Protein AF-A0A2V9ZZ74-F1 (afdb_monomer)

Foldseek 3Di:
DVPVLVVLCVVVVVVVWPWDWDDDQLEIEIAGEAQDVVVLVVVQVVQVVDPSRPYYHRHYHHPNPPPPPDPPD

Mean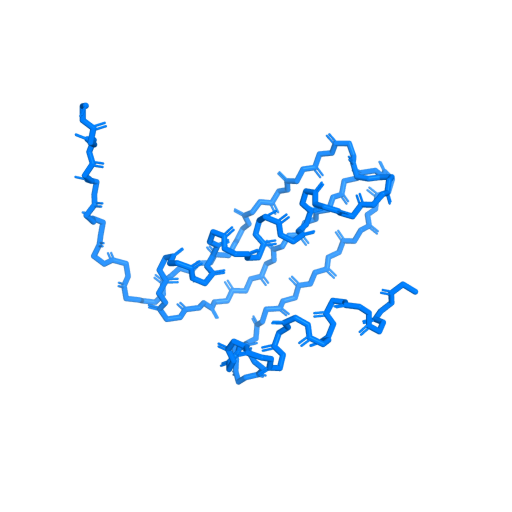 predicted aligned error: 10.26 Å

Secondary structure (DSSP, 8-state):
-HHHHHHHHHTTT-TTS-EEEEEETTEEEEEEEESSHHHHHHHHHHHHTSTT-SEEEEEEEETT---------

pLDDT: mean 71.49, std 14.45, range [40.94, 89.0]

Sequence (73 aa):
MEHNFKAALIGNKLEDQKIDYKAKNGVLTLSGTVDTPQQRAQAEKIATSVPNVEQVVNEVKVKHGKATATPGK

Solvent-accessible surface area (backbone atoms only — not comparable to full-atom values): 4429 Å² total; per-residue (Å²): 121,70,69,64,58,52,54,60,32,60,79,66,69,43,69,84,35,64,65,48,76,46,79,55,96,36,33,36,37,34,34,39,49,36,64,41,66,66,59,48,52,48,54,48,53,53,52,69,67,38,88,75,53,79,41,77,44,80,59,53,39,46,76,58,63,75,80,73,82,70,85,79,126

Nearest PDB structures (foldseek):
  8rjx-assembly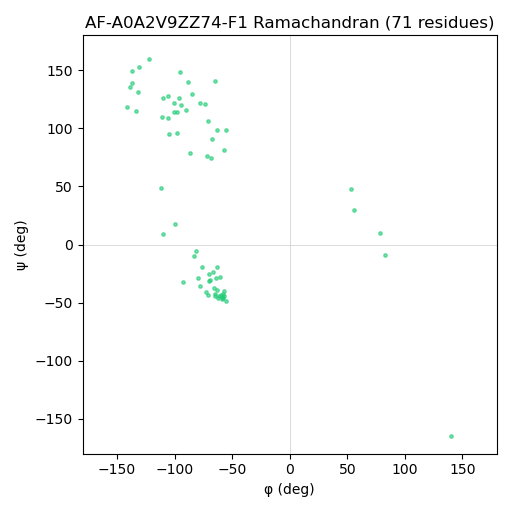1_A  TM=7.629E-01  e=5.237E-04  Escherichia coli
  6xmv-assembly1_A  TM=8.680E-01  e=2.156E-03  Neisseria gonorrhoeae FA 1090
  6v4v-assembly1_A-2  TM=8.592E-01  e=1.162E-02  Acinetobacter baumannii
  7a2d-assembly1_A  TM=7.715E-01  e=1.521E-02  Escherichia coli K-12
  4qo6-assembly1_A  TM=7.147E-01  e=7.663E-02  Chlamydia trachomatis D/UW-3/CX

Radius of gyration: 12.58 Å; Cα contacts (8 Å, |Δi|>4): 98; chains: 1; bounding box: 25×23×37 Å

Structure (mmCIF, N/CA/C/O backbone):
data_AF-A0A2V9ZZ74-F1
#
_entry.id   AF-A0A2V9ZZ74-F1
#
loop_
_atom_site.group_PDB
_atom_site.id
_atom_site.type_symbol
_atom_site.label_atom_id
_atom_site.label_alt_id
_atom_site.label_comp_id
_atom_site.label_asym_id
_atom_site.label_entity_id
_atom_site.label_seq_id
_atom_site.pdbx_PDB_ins_code
_atom_site.Cartn_x
_atom_site.Cartn_y
_atom_site.Cartn_z
_atom_site.occupancy
_atom_site.B_iso_or_equiv
_atom_site.auth_seq_id
_atom_site.auth_comp_id
_atom_site.auth_asym_id
_atom_site.auth_atom_id
_atom_site.pdbx_PDB_model_num
ATOM 1 N N . MET A 1 1 ? -5.679 -7.025 10.323 1.00 49.66 1 MET A N 1
ATOM 2 C CA . MET A 1 1 ? -5.609 -6.333 9.013 1.00 49.66 1 MET A CA 1
ATOM 3 C C . MET A 1 1 ? -4.344 -6.697 8.242 1.00 49.66 1 MET A C 1
ATOM 5 O O . MET A 1 1 ? -4.460 -7.065 7.083 1.00 49.66 1 MET A O 1
ATOM 9 N N . GLU A 1 2 ? -3.165 -6.693 8.869 1.00 53.69 2 GLU A N 1
ATOM 10 C CA . GLU A 1 2 ? -1.866 -6.941 8.203 1.00 53.69 2 GLU A CA 1
ATOM 11 C C . GLU A 1 2 ? -1.705 -8.311 7.520 1.00 53.69 2 GLU A C 1
ATOM 13 O O . GLU A 1 2 ? -0.987 -8.436 6.528 1.00 53.69 2 GLU A O 1
ATOM 18 N N . HIS A 1 3 ? -2.393 -9.346 8.005 1.00 49.38 3 HIS A N 1
ATOM 19 C CA . HIS A 1 3 ? -2.173 -10.717 7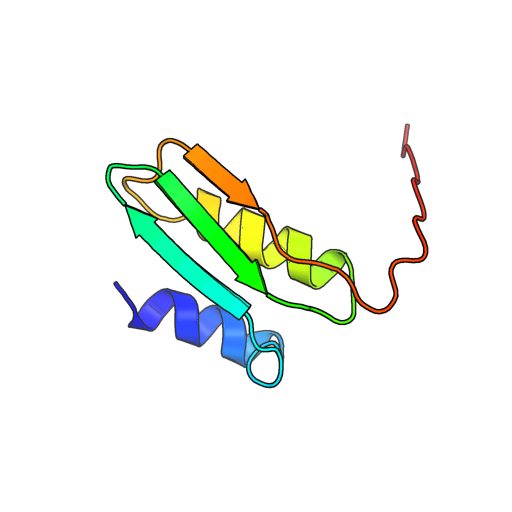.533 1.00 49.38 3 HIS A CA 1
ATOM 20 C C . HIS A 1 3 ? -2.669 -10.981 6.099 1.00 49.38 3 HIS A C 1
ATOM 22 O O . HIS A 1 3 ? -2.040 -11.754 5.380 1.00 49.38 3 HIS A O 1
ATOM 28 N N . ASN A 1 4 ? -3.735 -10.309 5.646 1.00 61.88 4 ASN A N 1
ATOM 29 C CA . ASN A 1 4 ? -4.287 -10.528 4.299 1.00 61.88 4 ASN A CA 1
ATOM 30 C C . ASN A 1 4 ? -3.461 -9.840 3.204 1.00 61.88 4 ASN A C 1
ATOM 32 O O . ASN A 1 4 ? -3.294 -10.395 2.120 1.00 61.88 4 ASN A O 1
ATOM 36 N N . PHE A 1 5 ? -2.904 -8.660 3.491 1.00 61.62 5 PHE A N 1
ATOM 37 C CA . PHE A 1 5 ? -2.073 -7.938 2.525 1.00 61.62 5 PHE A CA 1
ATOM 38 C C . PHE A 1 5 ? -0.733 -8.647 2.320 1.00 61.62 5 PHE A C 1
ATOM 40 O O . PHE A 1 5 ? -0.321 -8.865 1.183 1.00 61.62 5 PHE A O 1
ATOM 47 N N . LYS A 1 6 ? -0.101 -9.105 3.414 1.00 59.31 6 LYS A N 1
ATOM 48 C CA . LYS A 1 6 ? 1.131 -9.900 3.333 1.00 59.31 6 LYS A CA 1
ATOM 49 C C . LYS A 1 6 ? 0.946 -11.135 2.460 1.00 59.31 6 LYS A C 1
ATOM 51 O O . LYS A 1 6 ? 1.740 -11.321 1.551 1.00 59.31 6 LYS A O 1
ATOM 56 N N . ALA A 1 7 ? -0.118 -11.917 2.661 1.00 61.53 7 ALA A N 1
ATOM 57 C CA . ALA A 1 7 ? -0.373 -13.129 1.877 1.00 61.53 7 ALA A CA 1
ATOM 58 C C . ALA A 1 7 ? -0.459 -12.868 0.359 1.00 61.53 7 ALA A C 1
ATOM 60 O O . ALA A 1 7 ? 0.095 -13.630 -0.434 1.00 61.53 7 ALA A O 1
ATOM 61 N N . ALA A 1 8 ? -1.092 -11.763 -0.049 1.00 60.22 8 ALA A N 1
ATOM 62 C CA . ALA A 1 8 ? -1.187 -11.378 -1.457 1.00 60.22 8 ALA A CA 1
ATOM 63 C C . ALA A 1 8 ? 0.168 -10.948 -2.056 1.00 60.22 8 ALA A C 1
ATOM 65 O O . ALA A 1 8 ? 0.412 -11.169 -3.245 1.00 60.22 8 ALA A O 1
ATOM 66 N N . LEU A 1 9 ? 1.061 -10.375 -1.242 1.00 62.09 9 LEU A N 1
ATOM 67 C CA . LEU A 1 9 ? 2.416 -9.995 -1.654 1.00 62.09 9 LEU A CA 1
ATOM 68 C C . LEU A 1 9 ? 3.328 -11.218 -1.836 1.00 62.09 9 LEU A C 1
ATOM 70 O O . LEU A 1 9 ? 4.060 -11.275 -2.828 1.00 62.09 9 LEU A O 1
ATOM 74 N N . ILE A 1 10 ? 3.229 -12.207 -0.934 1.00 60.97 10 ILE A N 1
ATOM 75 C CA . ILE A 1 10 ? 4.005 -13.462 -0.999 1.00 60.97 10 ILE A CA 1
ATOM 76 C C . ILE A 1 10 ? 3.719 -14.200 -2.306 1.00 60.97 10 ILE A C 1
ATOM 78 O O . ILE A 1 10 ? 4.634 -14.566 -3.042 1.00 60.97 10 ILE A O 1
ATOM 82 N N . GLY A 1 11 ? 2.438 -14.332 -2.664 1.00 56.19 11 GLY A N 1
ATOM 83 C CA . GLY A 1 11 ? 2.028 -15.028 -3.886 1.00 56.19 11 GLY A CA 1
ATOM 84 C C . GLY A 1 11 ? 2.509 -14.376 -5.188 1.00 56.19 11 GLY A C 1
ATOM 85 O O . GLY A 1 11 ? 2.550 -15.041 -6.218 1.00 56.19 11 GLY A O 1
ATOM 86 N N . ASN A 1 12 ? 2.894 -13.096 -5.155 1.00 55.31 12 ASN A N 1
ATOM 87 C CA . ASN A 1 12 ? 3.309 -12.336 -6.338 1.00 55.31 12 ASN A CA 1
ATOM 88 C C . ASN A 1 12 ? 4.806 -12.008 -6.362 1.00 55.31 12 ASN A C 1
ATOM 90 O O . ASN A 1 12 ? 5.245 -11.242 -7.220 1.00 55.31 12 ASN A O 1
ATOM 94 N N . LYS A 1 13 ? 5.595 -12.578 -5.436 1.00 59.44 13 LYS A N 1
ATOM 95 C CA . LYS A 1 13 ? 7.041 -12.324 -5.329 1.00 59.44 13 LYS A CA 1
ATOM 96 C C . LYS A 1 13 ? 7.369 -10.829 -5.172 1.00 59.44 13 LYS A C 1
ATOM 98 O O . LYS A 1 13 ? 8.418 -10.355 -5.599 1.00 59.44 13 LYS A O 1
ATOM 103 N N . LEU A 1 14 ? 6.439 -10.088 -4.567 1.00 56.06 14 LEU A N 1
ATOM 104 C CA . LEU A 1 14 ? 6.541 -8.655 -4.279 1.00 56.06 14 LEU A CA 1
ATOM 105 C C . LEU A 1 14 ? 7.305 -8.381 -2.981 1.00 56.06 14 LEU A C 1
ATOM 107 O O . LEU A 1 14 ? 7.622 -7.239 -2.688 1.00 56.06 14 LEU A O 1
ATOM 111 N N . GLU A 1 15 ? 7.590 -9.422 -2.205 1.00 53.06 15 GLU A N 1
ATOM 112 C CA . GLU A 1 15 ? 8.239 -9.360 -0.890 1.00 53.06 15 GLU A CA 1
ATOM 113 C C . GLU A 1 15 ? 9.671 -8.820 -0.947 1.00 53.06 15 GLU A C 1
ATOM 115 O O . GLU A 1 15 ? 10.144 -8.208 0.006 1.00 53.06 15 GLU A O 1
ATOM 120 N N . ASP A 1 16 ? 10.348 -9.034 -2.076 1.00 54.56 16 ASP A N 1
ATOM 121 C CA . ASP A 1 16 ? 11.689 -8.508 -2.339 1.00 54.56 16 ASP A CA 1
ATOM 122 C C . ASP A 1 16 ? 11.654 -7.003 -2.677 1.00 54.56 16 ASP A C 1
ATOM 124 O O . ASP A 1 16 ? 12.642 -6.280 -2.534 1.00 54.56 16 ASP A O 1
ATOM 128 N N . GLN A 1 17 ? 10.484 -6.491 -3.075 1.00 60.25 17 GLN A N 1
ATOM 129 C CA . GLN A 1 17 ? 10.283 -5.077 -3.357 1.00 60.25 17 GLN A CA 1
ATOM 130 C C . GLN A 1 17 ? 9.963 -4.330 -2.068 1.00 60.25 17 GLN A C 1
ATOM 132 O O . GLN A 1 17 ? 9.035 -4.667 -1.334 1.00 60.25 17 GLN A O 1
ATOM 137 N N . LYS A 1 18 ? 10.686 -3.236 -1.820 1.00 67.94 18 LYS A N 1
ATOM 138 C CA . LYS A 1 18 ? 10.354 -2.289 -0.749 1.00 67.94 18 LYS A CA 1
ATOM 139 C C . LYS A 1 18 ? 9.100 -1.492 -1.121 1.00 67.94 18 LYS A C 1
ATOM 141 O O . LYS A 1 18 ? 9.204 -0.339 -1.545 1.00 67.94 18 LYS A O 1
ATOM 146 N N . ILE A 1 19 ? 7.936 -2.127 -1.002 1.00 73.94 19 ILE A N 1
ATOM 147 C CA . ILE A 1 19 ? 6.618 -1.495 -1.078 1.00 73.94 19 ILE A CA 1
ATOM 148 C C . ILE A 1 19 ? 6.141 -1.253 0.354 1.00 73.94 19 ILE A C 1
ATOM 150 O O . ILE A 1 19 ? 5.905 -2.189 1.114 1.00 73.94 19 ILE A O 1
ATOM 154 N N . ASP A 1 20 ? 6.021 0.017 0.709 1.00 81.31 20 ASP A N 1
ATOM 155 C CA . ASP A 1 20 ? 5.450 0.518 1.952 1.00 81.31 20 ASP A CA 1
ATOM 156 C C . ASP A 1 20 ? 3.973 0.879 1.735 1.00 81.31 20 ASP A C 1
ATOM 158 O O . ASP A 1 20 ? 3.564 1.287 0.643 1.00 81.31 20 ASP A O 1
ATOM 162 N N . TYR A 1 21 ? 3.157 0.727 2.773 1.00 82.88 21 TYR A N 1
ATOM 163 C CA . TYR A 1 21 ? 1.742 1.077 2.733 1.00 82.88 21 TYR A CA 1
ATOM 164 C C . TYR A 1 21 ? 1.333 1.799 4.017 1.00 82.88 21 TYR A C 1
ATOM 166 O O . TYR A 1 21 ? 1.720 1.419 5.122 1.00 82.88 21 TYR A O 1
ATOM 174 N N . LYS A 1 22 ? 0.510 2.839 3.879 1.00 84.44 22 LYS A N 1
ATOM 175 C CA . LYS A 1 22 ? -0.011 3.643 4.986 1.00 84.44 22 LYS A CA 1
ATOM 176 C C . LYS A 1 22 ? -1.500 3.873 4.835 1.00 84.44 22 LYS A C 1
ATOM 178 O O . LYS A 1 22 ? -1.931 4.572 3.929 1.00 84.44 22 LYS A O 1
ATOM 183 N N . ALA A 1 23 ? -2.275 3.333 5.767 1.00 83.00 23 ALA A N 1
ATOM 184 C CA . ALA A 1 23 ? -3.690 3.645 5.906 1.00 83.00 23 ALA A CA 1
ATOM 185 C C . ALA A 1 23 ? -3.861 4.758 6.946 1.00 83.00 23 ALA A C 1
ATOM 187 O O . ALA A 1 23 ? -3.491 4.579 8.108 1.00 83.00 23 ALA A O 1
ATOM 188 N N . LYS A 1 24 ? -4.425 5.902 6.559 1.00 82.81 24 LYS A N 1
ATOM 189 C CA . LYS A 1 24 ? -4.748 6.990 7.483 1.00 82.81 24 LYS A CA 1
ATOM 190 C C . LYS A 1 24 ? -6.073 7.641 7.104 1.00 82.81 24 LYS A C 1
ATOM 192 O O . LYS A 1 24 ? -6.195 8.220 6.035 1.00 82.81 24 LYS A O 1
ATOM 197 N N . ASN A 1 25 ? -7.038 7.572 8.023 1.00 86.31 25 ASN A N 1
ATOM 198 C CA . ASN A 1 25 ? -8.321 8.280 7.937 1.00 86.31 25 ASN A CA 1
ATOM 199 C C . ASN A 1 25 ? -9.080 8.028 6.616 1.00 86.31 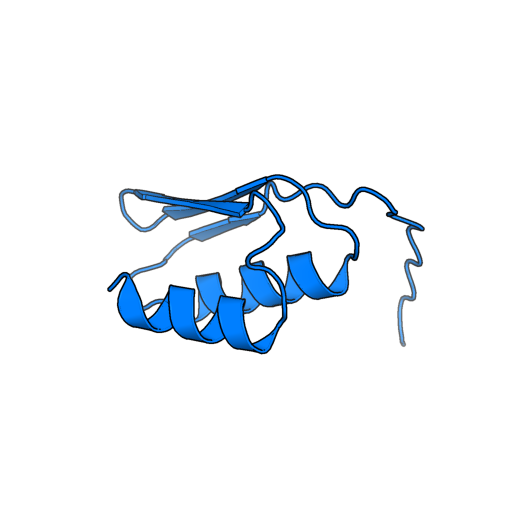25 ASN A C 1
ATOM 201 O O . ASN A 1 25 ? -9.491 8.965 5.951 1.00 86.31 25 ASN A O 1
ATOM 205 N N . GLY A 1 26 ? -9.194 6.758 6.209 1.00 85.81 26 GLY A N 1
ATOM 206 C CA . GLY A 1 26 ? -9.844 6.369 4.951 1.00 85.81 26 GLY A CA 1
ATOM 207 C C . GLY A 1 26 ? -8.953 6.470 3.709 1.00 85.81 26 GLY A C 1
ATOM 208 O O . GLY A 1 26 ? -9.311 5.959 2.652 1.00 85.81 26 GLY A O 1
ATOM 209 N N . VAL A 1 27 ? -7.760 7.058 3.822 1.00 88.56 27 VAL A N 1
ATOM 210 C CA . VAL A 1 27 ? -6.809 7.178 2.712 1.00 88.56 27 VAL A CA 1
ATOM 211 C C . VAL A 1 27 ? -5.729 6.108 2.830 1.00 88.56 27 VAL A C 1
ATOM 213 O O . VAL A 1 27 ? -5.024 6.041 3.837 1.00 88.56 27 VAL A O 1
ATOM 216 N N . LEU A 1 28 ? -5.583 5.270 1.805 1.00 87.38 28 LEU A N 1
ATOM 217 C CA . LEU A 1 28 ? -4.537 4.256 1.711 1.00 87.38 28 LEU A CA 1
ATOM 218 C C . LEU A 1 28 ? -3.471 4.691 0.706 1.00 87.38 28 LEU A C 1
ATOM 220 O O . LEU A 1 28 ? -3.693 4.691 -0.503 1.00 87.38 28 LEU A O 1
ATOM 224 N N . THR A 1 29 ? -2.302 5.051 1.218 1.00 89.00 29 THR A N 1
ATOM 225 C CA . THR A 1 29 ? -1.137 5.441 0.428 1.00 89.00 29 THR A CA 1
ATOM 226 C C . THR A 1 29 ? -0.209 4.250 0.243 1.00 89.00 29 THR A C 1
ATOM 228 O O . THR A 1 29 ? 0.211 3.626 1.215 1.00 89.00 29 THR A O 1
ATOM 231 N N . LEU A 1 30 ? 0.119 3.942 -1.006 1.00 86.94 30 LEU A N 1
ATOM 232 C CA . LEU A 1 30 ? 1.105 2.945 -1.402 1.00 86.94 30 LEU A CA 1
ATOM 233 C C . LEU A 1 30 ? 2.352 3.681 -1.880 1.00 86.94 30 LEU A C 1
ATOM 235 O O . LEU A 1 30 ? 2.259 4.526 -2.767 1.00 86.94 30 LEU A O 1
ATOM 239 N N . SER A 1 31 ? 3.518 3.350 -1.346 1.00 86.25 31 SER A N 1
ATOM 240 C CA . SER A 1 31 ? 4.777 4.005 -1.704 1.00 86.25 31 SER A CA 1
ATOM 241 C C . SER A 1 31 ? 5.867 2.963 -1.875 1.00 86.25 31 SER A C 1
ATOM 243 O O . SER A 1 31 ? 5.856 1.927 -1.229 1.00 86.25 31 SER A O 1
ATOM 245 N N . GLY A 1 32 ? 6.840 3.215 -2.740 1.00 81.19 32 GLY A N 1
ATOM 246 C CA . GLY A 1 32 ? 7.952 2.287 -2.916 1.00 81.19 32 GLY A CA 1
ATOM 247 C C . GLY A 1 32 ? 8.359 2.148 -4.362 1.00 81.19 32 GLY A C 1
ATOM 248 O O . GLY A 1 32 ? 8.005 2.972 -5.206 1.00 81.19 32 GLY A O 1
ATOM 249 N N . THR A 1 33 ? 9.136 1.110 -4.641 1.00 81.44 33 THR A 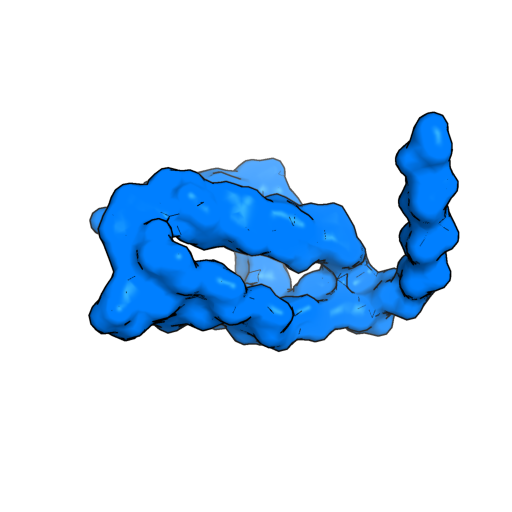N 1
ATOM 250 C CA . THR A 1 33 ? 9.640 0.862 -5.990 1.00 81.44 33 THR A CA 1
ATOM 251 C C . THR A 1 33 ? 9.420 -0.587 -6.382 1.00 81.44 33 THR A C 1
ATOM 253 O O . THR A 1 33 ? 9.779 -1.473 -5.619 1.00 81.44 33 THR A O 1
ATOM 256 N N . VAL A 1 34 ? 8.867 -0.810 -7.570 1.00 78.94 34 VAL A N 1
ATOM 257 C CA . VAL A 1 34 ? 8.631 -2.134 -8.162 1.00 78.94 34 VAL A CA 1
ATOM 258 C C . VAL A 1 34 ? 9.334 -2.253 -9.501 1.00 78.94 34 VAL A C 1
ATOM 260 O O . VAL A 1 34 ? 9.612 -1.245 -10.148 1.00 78.94 34 VAL A O 1
ATOM 263 N N . ASP A 1 35 ? 9.581 -3.472 -9.965 1.00 77.75 35 ASP A N 1
ATOM 264 C CA . ASP A 1 35 ? 10.220 -3.670 -11.270 1.00 77.75 35 ASP A CA 1
ATOM 265 C C . ASP A 1 35 ? 9.254 -3.519 -12.453 1.00 77.75 35 ASP A C 1
ATOM 267 O O . ASP A 1 35 ? 9.671 -3.079 -13.524 1.00 77.75 35 ASP A O 1
ATOM 271 N N . THR A 1 36 ? 7.959 -3.811 -12.273 1.00 76.81 36 THR A N 1
ATOM 272 C CA . THR A 1 36 ? 6.977 -3.830 -13.378 1.00 76.81 36 THR A CA 1
ATOM 273 C C . THR A 1 36 ? 5.692 -3.048 -13.072 1.00 76.81 36 THR A C 1
ATOM 275 O O . THR A 1 36 ? 5.285 -2.938 -11.914 1.00 76.81 36 THR A O 1
ATOM 278 N N . PRO A 1 37 ? 4.996 -2.520 -14.099 1.00 78.62 37 PRO A N 1
ATOM 279 C CA . PRO A 1 37 ? 3.750 -1.779 -13.897 1.00 78.62 37 PRO A CA 1
ATOM 280 C C . PRO A 1 37 ? 2.580 -2.669 -13.452 1.00 78.62 37 PRO A C 1
ATOM 282 O O . PRO A 1 37 ? 1.676 -2.183 -12.778 1.00 78.62 37 PRO A O 1
ATOM 285 N N . GLN A 1 38 ? 2.598 -3.969 -13.769 1.00 79.00 38 GLN A N 1
ATOM 286 C CA . GLN A 1 38 ? 1.569 -4.904 -13.299 1.00 79.00 38 GLN A CA 1
ATOM 287 C C . GLN A 1 38 ? 1.570 -5.025 -11.772 1.00 79.00 38 GLN A C 1
ATOM 289 O O . GLN A 1 38 ? 0.509 -5.018 -11.155 1.00 79.00 38 GLN A O 1
ATOM 294 N N . GLN A 1 39 ? 2.758 -5.041 -11.162 1.00 77.62 39 GLN A N 1
ATOM 295 C CA . GLN A 1 39 ? 2.920 -5.055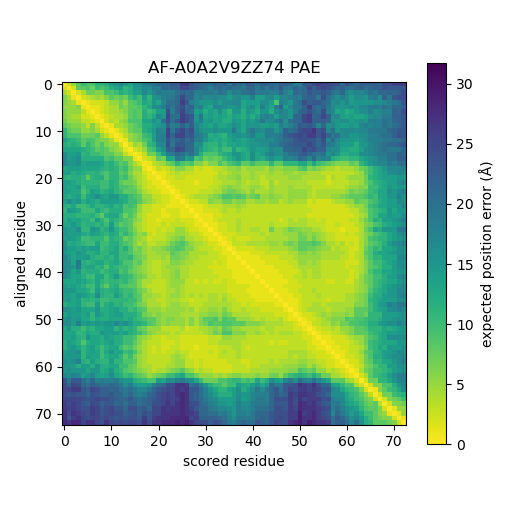 -9.707 1.00 77.62 39 GLN A CA 1
ATOM 296 C C . GLN A 1 39 ? 2.315 -3.803 -9.059 1.00 77.62 39 GLN A C 1
ATOM 298 O O . GLN A 1 39 ? 1.571 -3.904 -8.084 1.00 77.62 39 GLN A O 1
ATOM 303 N N . ARG A 1 40 ? 2.560 -2.625 -9.650 1.00 81.31 40 ARG A N 1
ATOM 304 C CA . ARG A 1 40 ? 1.922 -1.368 -9.232 1.00 81.31 40 ARG A CA 1
ATOM 305 C C . ARG A 1 40 ? 0.392 -1.464 -9.306 1.00 81.31 40 ARG A C 1
ATOM 307 O O . ARG A 1 40 ? -0.282 -1.049 -8.367 1.00 81.31 40 ARG A O 1
ATOM 314 N N . ALA A 1 41 ? -0.149 -1.993 -10.405 1.00 82.62 41 ALA A N 1
ATOM 315 C CA . ALA A 1 41 ? -1.593 -2.130 -10.594 1.00 82.62 41 ALA A CA 1
ATOM 316 C C . ALA A 1 41 ? -2.218 -3.127 -9.603 1.00 82.62 41 ALA A C 1
ATOM 318 O O . ALA A 1 41 ? -3.308 -2.887 -9.093 1.00 82.62 41 ALA A O 1
ATOM 319 N N . GLN A 1 42 ? -1.524 -4.224 -9.285 1.00 81.56 42 GLN A N 1
ATOM 320 C CA . GLN A 1 42 ? -1.967 -5.165 -8.256 1.00 81.56 42 GLN A CA 1
ATOM 321 C C . GLN A 1 42 ? -1.985 -4.533 -6.869 1.00 81.56 42 GLN A C 1
ATOM 323 O O . GLN A 1 42 ? -2.969 -4.707 -6.157 1.00 81.56 42 GLN A O 1
ATOM 328 N N . ALA A 1 43 ? -0.944 -3.783 -6.496 1.00 77.81 43 ALA A N 1
ATOM 329 C CA . ALA A 1 43 ? -0.908 -3.076 -5.219 1.00 77.81 43 ALA A CA 1
ATOM 330 C C . ALA A 1 43 ? -2.108 -2.126 -5.079 1.00 77.81 43 ALA A C 1
ATOM 332 O O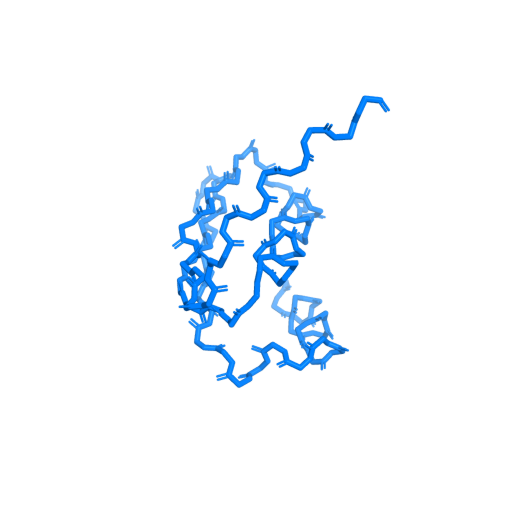 . ALA A 1 43 ? -2.784 -2.137 -4.052 1.00 77.81 43 ALA A O 1
ATOM 333 N N . GLU A 1 44 ? -2.425 -1.384 -6.144 1.00 82.50 44 GLU A N 1
ATOM 334 C CA . GLU A 1 44 ? -3.602 -0.513 -6.202 1.00 82.50 44 GLU A CA 1
ATOM 335 C C . GLU A 1 44 ? -4.908 -1.304 -6.061 1.00 82.50 44 GLU A C 1
ATOM 337 O O . GLU A 1 44 ? -5.748 -0.957 -5.236 1.00 82.50 44 GLU A O 1
ATOM 342 N N . LYS A 1 45 ? -5.045 -2.422 -6.789 1.00 83.19 45 LYS A N 1
ATOM 343 C CA . LYS A 1 45 ? -6.225 -3.296 -6.713 1.00 83.19 45 LYS A CA 1
ATOM 344 C C . LYS A 1 45 ? -6.456 -3.835 -5.306 1.00 83.19 45 LYS A C 1
ATOM 346 O O . LYS A 1 45 ? -7.587 -3.844 -4.820 1.00 83.19 45 LYS A O 1
ATOM 351 N N . ILE A 1 46 ? -5.389 -4.302 -4.661 1.00 80.00 46 ILE A N 1
ATOM 352 C CA . ILE A 1 46 ? -5.463 -4.826 -3.299 1.00 80.00 46 ILE A CA 1
ATOM 353 C C . ILE A 1 46 ? -5.844 -3.691 -2.347 1.00 80.00 46 ILE A C 1
ATOM 355 O O . ILE A 1 46 ? -6.722 -3.890 -1.515 1.00 80.00 46 ILE A O 1
ATOM 359 N N . ALA A 1 47 ? -5.264 -2.500 -2.515 1.00 80.75 47 ALA A N 1
ATOM 360 C CA . ALA A 1 47 ? -5.598 -1.323 -1.722 1.00 80.75 47 ALA A CA 1
ATOM 361 C C . ALA A 1 47 ? -7.073 -0.912 -1.848 1.00 80.75 47 ALA A C 1
ATOM 363 O O . ALA A 1 47 ? -7.721 -0.676 -0.832 1.00 80.75 47 ALA A O 1
ATOM 364 N N . THR A 1 48 ? -7.639 -0.916 -3.058 1.00 80.38 48 THR A N 1
ATOM 365 C CA . THR A 1 48 ? -9.080 -0.674 -3.264 1.00 80.38 48 THR A CA 1
ATOM 366 C C . THR A 1 48 ? -9.969 -1.773 -2.688 1.00 80.38 48 THR A C 1
ATOM 368 O O . THR A 1 48 ? -11.134 -1.529 -2.400 1.00 80.38 48 THR A O 1
ATOM 371 N N . SER A 1 49 ? -9.446 -2.988 -2.513 1.00 80.94 49 SER A N 1
ATOM 372 C CA . SER A 1 49 ? -10.196 -4.092 -1.911 1.00 80.94 49 SER A CA 1
ATOM 373 C C . SER A 1 49 ? -10.208 -4.039 -0.379 1.00 80.94 49 SER A C 1
ATOM 375 O O . SER A 1 49 ? -10.867 -4.875 0.245 1.00 80.94 49 SER A O 1
ATOM 377 N N . VAL A 1 50 ? -9.474 -3.109 0.243 1.00 77.94 50 VAL A N 1
ATOM 378 C CA . VAL A 1 50 ? -9.439 -2.974 1.700 1.00 77.94 50 VAL A CA 1
ATOM 379 C C . VAL A 1 50 ? -10.715 -2.266 2.175 1.00 77.94 50 VAL A C 1
ATOM 381 O O . VAL A 1 50 ? -10.979 -1.133 1.773 1.00 77.94 50 VAL A O 1
ATOM 384 N N . PRO A 1 51 ? -11.510 -2.888 3.061 1.00 73.50 51 PRO A N 1
ATOM 385 C CA . PRO A 1 51 ? -12.689 -2.239 3.621 1.00 73.50 51 PRO A CA 1
ATOM 386 C C . PRO A 1 51 ? -12.277 -1.031 4.475 1.00 73.50 51 PRO A C 1
ATOM 388 O O . PRO A 1 51 ? -11.324 -1.128 5.250 1.00 73.50 51 PRO A O 1
ATOM 391 N N . ASN A 1 52 ? -13.043 0.065 4.394 1.00 78.25 52 ASN A N 1
ATOM 392 C CA . ASN A 1 52 ? -12.770 1.391 4.989 1.00 78.25 52 ASN A CA 1
ATOM 393 C C . ASN A 1 52 ? -11.755 2.265 4.230 1.00 78.25 52 ASN A C 1
ATOM 395 O O . ASN A 1 52 ? -11.335 3.292 4.759 1.00 78.25 52 ASN A O 1
ATOM 399 N N . VAL A 1 53 ? -11.356 1.886 3.014 1.00 82.62 53 VAL A N 1
ATOM 400 C CA . VAL A 1 53 ? -10.592 2.770 2.128 1.00 82.62 53 VAL A CA 1
ATOM 401 C C . VAL A 1 53 ? -11.555 3.570 1.258 1.00 82.62 53 VAL A C 1
ATOM 403 O O . VAL A 1 53 ? -12.279 3.010 0.442 1.00 82.62 53 VAL A O 1
ATOM 406 N N . GLU A 1 54 ? -11.547 4.884 1.440 1.00 87.19 54 GLU A N 1
ATOM 407 C CA . GLU A 1 54 ? -12.291 5.854 0.635 1.00 87.19 54 GLU A CA 1
ATOM 408 C C . GLU A 1 54 ? -11.438 6.381 -0.525 1.00 87.19 54 GLU A C 1
ATOM 410 O O . GLU A 1 54 ? -11.954 6.659 -1.604 1.00 87.19 54 GLU A O 1
ATOM 415 N N . GLN A 1 55 ? -10.118 6.476 -0.326 1.00 87.44 55 GLN A N 1
ATOM 416 C CA . GLN A 1 55 ? -9.186 6.958 -1.341 1.00 87.44 55 GLN A CA 1
ATOM 417 C C . GLN A 1 5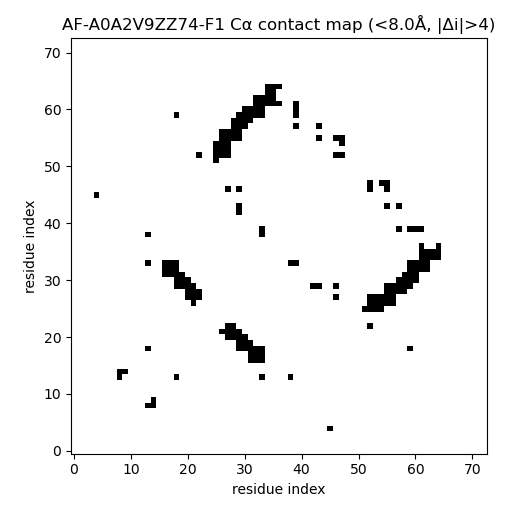5 ? -7.910 6.119 -1.370 1.00 87.44 55 GLN A C 1
ATOM 419 O O . GLN A 1 55 ? -7.309 5.846 -0.333 1.00 87.44 55 GLN A O 1
ATOM 424 N N . VAL A 1 56 ? -7.447 5.770 -2.570 1.00 86.31 56 VAL A N 1
ATOM 425 C CA . VAL A 1 56 ? -6.160 5.096 -2.778 1.00 86.31 56 VAL A CA 1
ATOM 426 C C . VAL A 1 56 ? -5.194 6.054 -3.457 1.00 86.31 56 VAL A C 1
ATOM 428 O O . VAL A 1 56 ? -5.494 6.604 -4.513 1.00 86.31 56 VAL A O 1
ATOM 431 N N . VAL A 1 57 ? -4.021 6.244 -2.857 1.00 87.81 57 VAL A N 1
ATOM 432 C CA . VAL A 1 57 ? -2.936 7.053 -3.417 1.00 87.81 57 VAL A CA 1
ATOM 433 C C . VAL A 1 57 ? -1.800 6.117 -3.803 1.00 87.81 57 VAL A C 1
ATOM 435 O O . VAL A 1 57 ? -1.139 5.543 -2.942 1.00 87.81 57 VAL A O 1
ATOM 438 N N . ASN A 1 58 ? -1.579 5.942 -5.104 1.00 85.06 58 ASN A N 1
ATOM 439 C CA . ASN A 1 58 ? -0.528 5.070 -5.616 1.00 85.06 58 ASN A CA 1
ATOM 440 C C . ASN A 1 58 ? 0.726 5.871 -5.990 1.00 85.06 58 ASN A C 1
ATOM 442 O O . ASN A 1 58 ? 0.834 6.393 -7.098 1.00 85.06 58 ASN A O 1
ATOM 446 N N . GLU A 1 59 ? 1.687 5.938 -5.073 1.00 87.38 59 GLU A N 1
ATOM 447 C CA . GLU A 1 59 ? 3.003 6.565 -5.260 1.00 87.38 59 GLU A CA 1
ATOM 448 C C . GLU A 1 59 ? 4.108 5.537 -5.560 1.00 87.38 59 GLU A C 1
ATOM 450 O O . GLU A 1 59 ? 5.303 5.818 -5.426 1.00 87.38 59 GLU A O 1
ATOM 455 N N . VAL A 1 60 ? 3.732 4.320 -5.960 1.00 84.25 60 VAL A N 1
ATOM 456 C CA . VAL A 1 60 ? 4.691 3.266 -6.292 1.00 84.25 60 VAL A CA 1
ATOM 457 C C . VAL A 1 60 ? 5.356 3.572 -7.635 1.00 84.25 60 VAL A C 1
ATOM 459 O O . VAL A 1 60 ? 4.708 3.665 -8.681 1.00 84.25 60 VAL A O 1
ATOM 462 N N . LYS A 1 61 ? 6.685 3.687 -7.622 1.00 82.12 61 LYS A N 1
ATOM 463 C CA . LYS A 1 61 ? 7.505 3.940 -8.812 1.00 82.12 61 LYS A CA 1
ATOM 464 C C . LYS A 1 61 ? 7.899 2.632 -9.488 1.00 82.12 61 LYS A C 1
ATOM 466 O O . LYS A 1 61 ? 8.257 1.666 -8.824 1.00 82.12 61 LYS A O 1
ATOM 471 N N . VAL A 1 62 ? 7.883 2.604 -10.817 1.00 80.00 62 VAL A N 1
ATOM 472 C CA . VAL A 1 62 ? 8.286 1.426 -11.598 1.00 80.00 62 VAL A CA 1
ATOM 473 C C . VAL A 1 62 ? 9.712 1.631 -12.117 1.00 80.00 62 VAL A C 1
ATOM 475 O O . VAL A 1 62 ? 9.933 2.513 -12.943 1.00 80.00 62 VAL A O 1
ATOM 478 N N . LYS A 1 63 ? 10.675 0.825 -11.649 1.00 73.31 63 LYS A N 1
ATOM 479 C CA . LYS A 1 63 ? 12.096 0.856 -12.054 1.00 73.31 63 LYS A CA 1
ATOM 480 C C . LYS A 1 63 ? 12.281 0.658 -13.552 1.00 73.31 63 LYS A C 1
ATOM 482 O O . LYS A 1 63 ? 13.077 1.362 -14.161 1.00 73.31 63 LYS A O 1
ATOM 487 N N . HIS A 1 64 ? 11.539 -0.275 -14.146 1.00 61.53 64 HIS A N 1
ATOM 488 C CA . HIS A 1 64 ? 11.618 -0.573 -15.574 1.00 61.53 64 HIS A CA 1
ATOM 489 C C . HIS A 1 64 ? 10.336 -0.167 -16.306 1.00 61.53 64 HIS A C 1
ATOM 491 O O . HIS A 1 64 ? 9.743 -0.930 -17.068 1.00 61.53 64 HIS A O 1
ATOM 497 N N . GLY A 1 65 ? 9.882 1.061 -16.053 1.00 51.66 65 GLY A N 1
ATOM 498 C CA . GLY A 1 65 ? 8.742 1.654 -16.736 1.00 51.66 65 GLY A CA 1
ATOM 499 C C . GLY A 1 65 ? 9.043 1.950 -18.204 1.00 51.66 65 GLY A C 1
ATOM 500 O O . GLY A 1 65 ? 9.144 3.111 -18.586 1.00 51.66 65 GLY A O 1
ATOM 501 N N . LYS A 1 66 ? 9.101 0.925 -19.064 1.00 41.25 66 LYS A N 1
ATOM 502 C CA . LYS A 1 66 ? 8.636 1.121 -20.439 1.00 41.25 66 LYS A CA 1
ATOM 503 C C . LYS A 1 66 ? 7.151 1.435 -20.322 1.00 41.25 66 LYS A C 1
ATOM 505 O O . LYS A 1 66 ? 6.333 0.537 -20.134 1.00 41.25 66 LYS A O 1
ATOM 510 N N . ALA A 1 67 ? 6.833 2.724 -20.375 1.00 47.06 67 ALA A N 1
ATOM 511 C CA . ALA A 1 67 ? 5.498 3.235 -20.607 1.00 47.06 67 ALA A CA 1
ATOM 512 C C . ALA A 1 67 ? 4.984 2.667 -21.938 1.00 47.06 67 ALA A C 1
ATOM 514 O O . ALA A 1 67 ? 5.066 3.302 -22.981 1.00 47.06 67 ALA A O 1
ATOM 515 N N . THR A 1 68 ? 4.481 1.438 -21.922 1.00 45.62 68 THR A N 1
ATOM 516 C CA . THR A 1 68 ? 3.592 0.953 -22.970 1.00 45.62 68 THR A CA 1
ATOM 517 C C . THR A 1 68 ? 2.199 1.369 -22.543 1.00 45.62 68 THR A C 1
ATOM 519 O O . THR A 1 68 ? 1.421 0.611 -21.972 1.00 45.62 68 THR A O 1
ATOM 522 N N . ALA A 1 69 ? 1.913 2.649 -22.782 1.00 45.56 69 ALA A N 1
ATOM 523 C CA . ALA A 1 69 ? 0.552 3.078 -23.015 1.00 45.56 69 ALA A CA 1
ATOM 524 C C . ALA A 1 69 ? 0.027 2.225 -24.174 1.00 45.56 69 ALA A C 1
ATOM 526 O O . ALA A 1 69 ? 0.344 2.477 -25.331 1.00 45.56 69 ALA A O 1
ATOM 527 N N . THR A 1 70 ? -0.715 1.170 -23.857 1.00 46.97 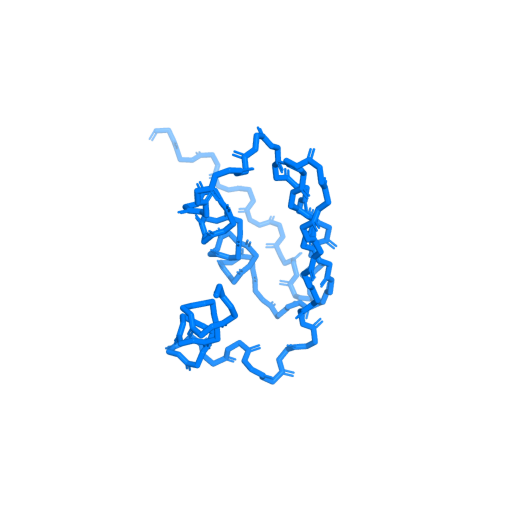70 THR A N 1
ATOM 528 C CA . THR A 1 70 ? -1.572 0.519 -24.841 1.00 46.97 70 THR A CA 1
ATOM 529 C C . THR A 1 70 ? -2.985 0.962 -24.493 1.00 46.97 70 THR A C 1
ATOM 531 O O . THR A 1 70 ? -3.580 0.394 -23.576 1.00 46.97 70 THR A O 1
ATOM 534 N N . PRO A 1 71 ? -3.518 2.015 -25.136 1.00 50.06 71 PRO A N 1
ATOM 535 C CA . PRO A 1 71 ? -4.950 2.247 -25.140 1.00 50.06 71 PRO A CA 1
ATOM 536 C C . PRO A 1 71 ? -5.565 1.102 -25.951 1.00 50.06 71 PRO A C 1
ATOM 538 O O . PRO A 1 71 ? -5.616 1.143 -27.178 1.00 50.06 71 PRO A O 1
ATOM 541 N N . GLY A 1 72 ? -5.927 0.019 -25.264 1.00 50.91 72 GLY A N 1
ATOM 542 C CA . GLY A 1 72 ? -6.717 -1.058 -25.845 1.00 50.91 72 GLY A CA 1
ATOM 543 C C . GLY A 1 72 ? -8.134 -0.542 -26.054 1.00 50.91 72 GLY A C 1
ATOM 544 O O . GLY A 1 72 ? -8.842 -0.305 -25.077 1.00 50.91 72 GLY A O 1
ATOM 545 N N . LYS A 1 73 ? -8.473 -0.285 -27.316 1.00 40.94 73 LYS A N 1
ATOM 546 C CA . LYS A 1 73 ? -9.815 0.060 -27.788 1.00 40.94 73 LYS A CA 1
ATOM 547 C C . LYS A 1 73 ? -10.749 -1.146 -27.702 1.00 40.94 73 LYS A C 1
ATOM 549 O O . LYS A 1 73 ? -10.247 -2.271 -27.917 1.00 40.94 73 LYS A O 1
#